Protein AF-A0A558G7K1-F1 (afdb_monomer_lite)

Foldseek 3Di:
DDDVVCVVVVDDDDDDDDPPDDDDCPPPDPDPPDPPDPPVVVVVVVVVVVVVCVVVVVVCCCVVPVDDPPPDD

Organism: Haloferax volcanii (NCBI:txid2246)

Secondary structure (DSSP, 8-state):
---GGGGGGT-------STTS-----------------HHHHHHHHHHHHHHHHHHHHHHHHHHHS-------

Structure (mmCIF, N/CA/C/O backbone):
data_AF-A0A558G7K1-F1
#
_entry.id   AF-A0A558G7K1-F1
#
loop_
_atom_site.group_PDB
_atom_site.id
_atom_site.type_symbol
_atom_site.label_atom_id
_atom_site.label_alt_id
_atom_site.label_comp_id
_atom_site.label_asym_id
_atom_site.label_entity_id
_atom_site.label_seq_id
_atom_site.pd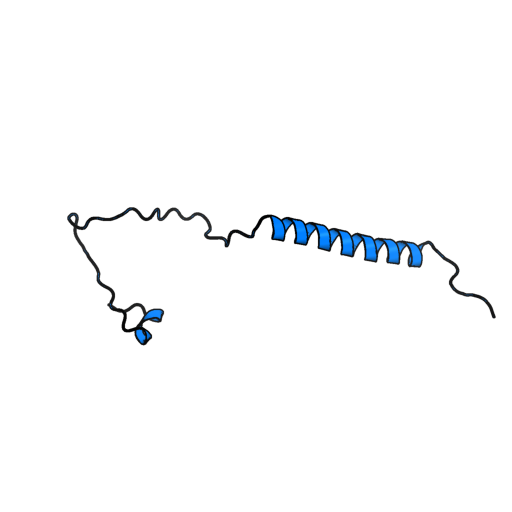bx_PDB_ins_code
_atom_site.Cartn_x
_atom_site.Cartn_y
_atom_site.Cartn_z
_atom_site.occupancy
_atom_site.B_iso_or_equiv
_atom_site.auth_seq_id
_atom_site.auth_comp_id
_atom_site.auth_asym_id
_atom_site.auth_atom_id
_atom_site.pdbx_PDB_model_num
ATOM 1 N N . TYR A 1 1 ? 20.316 -23.569 -36.008 1.00 70.44 1 TYR A N 1
ATOM 2 C CA . TYR A 1 1 ? 20.030 -23.977 -34.615 1.00 70.44 1 TYR A CA 1
ATOM 3 C C . TYR A 1 1 ? 18.699 -23.341 -34.245 1.00 70.44 1 TYR A C 1
ATOM 5 O O . TYR A 1 1 ? 18.502 -22.191 -34.616 1.00 70.44 1 TYR A O 1
ATOM 13 N N . HIS A 1 2 ? 17.770 -24.048 -33.605 1.00 75.50 2 HIS A N 1
ATOM 14 C CA . HIS A 1 2 ? 16.464 -23.477 -33.250 1.00 75.50 2 HIS A CA 1
ATOM 15 C C . HIS A 1 2 ? 16.336 -23.366 -31.736 1.00 75.50 2 HIS A C 1
ATOM 17 O O . HIS A 1 2 ? 16.752 -24.264 -31.004 1.00 75.50 2 HIS A O 1
ATOM 23 N N . CYS A 1 3 ? 15.754 -22.266 -31.268 1.00 78.00 3 CYS A N 1
ATOM 24 C CA . CYS A 1 3 ? 15.297 -22.176 -29.891 1.00 78.00 3 CYS A CA 1
ATOM 25 C C . CYS A 1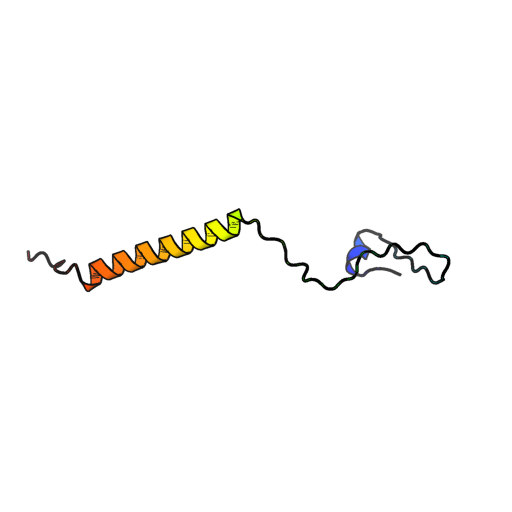 3 ? 13.932 -22.865 -29.828 1.00 78.00 3 CYS A C 1
ATOM 27 O O . CYS A 1 3 ? 12.988 -22.363 -30.431 1.00 78.00 3 CYS A O 1
ATOM 29 N N . VAL A 1 4 ? 13.832 -23.980 -29.096 1.00 81.69 4 VAL A N 1
ATOM 30 C CA . VAL A 1 4 ? 12.600 -24.780 -28.919 1.00 81.69 4 VAL A CA 1
ATOM 31 C C . VAL A 1 4 ? 11.327 -23.935 -28.710 1.00 81.69 4 VAL A C 1
ATOM 33 O O . VAL A 1 4 ? 10.337 -24.198 -29.384 1.00 81.69 4 VAL A O 1
ATOM 36 N N . PRO A 1 5 ? 11.304 -22.877 -27.871 1.00 82.38 5 PRO A N 1
ATOM 37 C CA . PRO A 1 5 ? 10.081 -22.087 -27.693 1.00 82.38 5 PRO A CA 1
ATOM 38 C C . PRO A 1 5 ? 9.694 -21.207 -28.897 1.00 82.38 5 PRO A C 1
ATOM 40 O O . PRO A 1 5 ? 8.585 -20.684 -28.927 1.00 82.38 5 PRO A O 1
ATOM 43 N N . HIS A 1 6 ? 10.579 -20.999 -29.876 1.00 80.25 6 HIS A N 1
ATOM 44 C CA . HIS A 1 6 ? 10.377 -20.070 -30.998 1.00 80.25 6 HIS A CA 1
ATOM 45 C C . HIS A 1 6 ? 10.210 -20.771 -32.354 1.00 80.25 6 HIS A C 1
ATOM 47 O O . HIS A 1 6 ? 10.108 -20.103 -33.384 1.00 80.25 6 HIS A O 1
ATOM 53 N N . GLU A 1 7 ? 10.165 -22.103 -32.372 1.00 80.75 7 GLU A N 1
ATOM 54 C CA . GLU A 1 7 ? 10.036 -22.890 -33.602 1.00 80.75 7 GLU A CA 1
ATOM 55 C C . GLU A 1 7 ? 8.734 -22.576 -34.354 1.00 80.75 7 GLU A C 1
ATOM 57 O O . GLU A 1 7 ? 8.755 -22.343 -35.560 1.00 80.75 7 GLU A O 1
ATOM 62 N N . ALA A 1 8 ? 7.620 -22.434 -33.629 1.00 83.44 8 ALA A N 1
ATOM 63 C CA . ALA A 1 8 ? 6.320 -22.066 -34.198 1.00 83.44 8 ALA A CA 1
ATOM 64 C C . ALA A 1 8 ? 6.298 -20.667 -34.847 1.00 83.44 8 ALA A C 1
ATOM 66 O O . ALA A 1 8 ? 5.428 -20.377 -35.663 1.00 83.44 8 ALA A O 1
ATOM 67 N N . LEU A 1 9 ? 7.255 -19.801 -34.498 1.00 85.12 9 LEU A N 1
ATOM 68 C CA . LEU A 1 9 ? 7.411 -18.460 -35.068 1.00 85.12 9 LEU A CA 1
ATOM 69 C C . LEU A 1 9 ? 8.348 -18.459 -36.291 1.00 85.12 9 LEU A C 1
ATOM 71 O O . LEU A 1 9 ? 8.645 -17.394 -36.829 1.00 85.12 9 LEU A O 1
ATOM 75 N N . GLY A 1 10 ? 8.853 -19.626 -36.711 1.00 81.62 10 GLY A N 1
ATOM 76 C CA . GLY A 1 10 ? 9.777 -19.7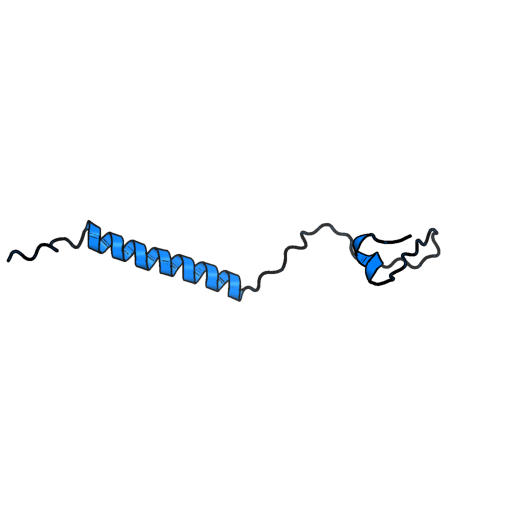59 -37.839 1.00 81.62 10 GLY A CA 1
ATOM 77 C C . GLY A 1 10 ? 11.154 -19.136 -37.591 1.00 81.62 10 GLY A C 1
ATOM 78 O O . GLY A 1 10 ? 11.888 -18.864 -38.540 1.00 81.62 10 GLY A O 1
ATOM 79 N N . MET A 1 11 ? 11.517 -18.879 -36.330 1.00 77.50 11 MET A N 1
ATOM 80 C CA . MET A 1 11 ? 12.768 -18.202 -35.995 1.00 77.50 11 MET A CA 1
ATOM 81 C C . MET A 1 11 ? 13.978 -19.140 -36.103 1.00 77.50 11 MET A C 1
ATOM 83 O O . MET A 1 11 ? 13.996 -20.256 -35.574 1.00 77.50 11 MET A O 1
ATOM 87 N N . LEU A 1 12 ? 15.027 -18.640 -36.755 1.00 79.50 12 LEU A N 1
ATOM 88 C CA . LEU A 1 12 ? 16.299 -19.325 -36.960 1.00 79.50 12 LEU A CA 1
ATOM 89 C C . LEU A 1 12 ? 17.375 -18.671 -36.088 1.00 79.50 12 LEU A C 1
ATOM 91 O O . LEU A 1 12 ? 17.608 -17.468 -36.176 1.00 79.50 12 LEU A O 1
ATOM 95 N N . GLY A 1 13 ? 18.041 -19.462 -35.249 1.00 76.56 13 GLY A N 1
ATOM 96 C CA . GLY A 1 13 ? 19.193 -19.021 -34.468 1.00 76.56 13 GLY A CA 1
ATOM 97 C C . GLY A 1 13 ? 20.496 -19.172 -35.253 1.00 76.56 13 GLY A C 1
ATOM 98 O O . GLY A 1 13 ? 20.759 -20.233 -35.835 1.00 76.56 13 GLY A O 1
ATOM 99 N N . ALA A 1 14 ? 21.324 -18.127 -35.221 1.00 75.00 14 ALA A N 1
ATOM 100 C CA . ALA A 1 14 ? 22.684 -18.113 -35.753 1.00 75.00 14 ALA A CA 1
ATOM 101 C C . ALA A 1 14 ? 23.704 -18.077 -34.603 1.00 75.00 14 ALA A C 1
ATOM 103 O O . ALA A 1 14 ? 23.471 -17.435 -33.581 1.00 75.00 14 ALA A O 1
ATOM 104 N N . VAL A 1 15 ? 24.833 -18.767 -34.775 1.00 77.44 15 VAL A N 1
ATOM 105 C CA . VAL A 1 15 ? 25.955 -18.765 -33.825 1.00 77.44 15 VAL A CA 1
ATOM 106 C C . VAL A 1 15 ? 27.151 -18.151 -34.536 1.00 77.44 15 VAL A C 1
ATOM 108 O O . VAL A 1 15 ? 27.572 -18.657 -35.573 1.00 77.44 15 VAL A O 1
ATOM 111 N N . ALA A 1 16 ? 27.682 -17.060 -33.992 1.00 77.19 16 ALA A N 1
ATOM 112 C CA . ALA A 1 16 ? 28.883 -16.412 -34.498 1.00 77.19 16 ALA A CA 1
ATOM 113 C C . ALA A 1 16 ? 30.048 -16.720 -33.547 1.00 77.19 16 ALA A C 1
ATOM 115 O O . ALA A 1 16 ? 29.950 -16.466 -32.347 1.00 77.19 16 ALA A O 1
ATOM 116 N N . VAL A 1 17 ? 31.125 -17.303 -34.076 1.00 78.19 17 VAL A N 1
ATOM 117 C CA . VAL A 1 17 ? 32.319 -17.693 -33.312 1.00 78.19 17 VAL A CA 1
ATOM 118 C C . VAL A 1 17 ? 33.529 -17.013 -33.941 1.00 78.19 17 VAL A C 1
ATOM 120 O O . VAL A 1 17 ? 33.804 -17.224 -35.118 1.00 78.19 17 VAL A O 1
ATOM 123 N N . GLY A 1 18 ? 34.239 -16.194 -33.168 1.00 78.44 18 GLY A N 1
ATOM 124 C CA . GLY A 1 18 ? 35.415 -15.452 -33.627 1.00 78.44 18 GLY A CA 1
ATOM 125 C C . GLY A 1 18 ? 35.582 -14.126 -32.885 1.00 78.44 18 GLY A C 1
ATOM 126 O O . GLY A 1 18 ? 34.630 -13.624 -32.292 1.00 78.44 18 GLY A O 1
ATOM 127 N N . GLY A 1 19 ? 36.796 -13.570 -32.905 1.00 74.06 19 GLY A N 1
ATOM 128 C CA . GLY A 1 19 ? 37.106 -12.279 -32.272 1.00 74.06 19 GLY A CA 1
ATOM 129 C C . GLY A 1 19 ? 36.632 -11.063 -33.073 1.00 74.06 19 GLY A C 1
ATOM 130 O O . GLY A 1 19 ? 36.510 -9.977 -32.521 1.00 74.06 19 GLY A O 1
ATOM 131 N N . ASP A 1 20 ? 36.322 -11.257 -34.355 1.00 76.38 20 ASP A N 1
ATOM 132 C CA . ASP A 1 20 ? 35.926 -10.197 -35.291 1.00 76.38 20 ASP A CA 1
ATOM 133 C C . ASP A 1 20 ? 34.418 -9.898 -35.260 1.00 76.38 20 ASP A C 1
ATOM 135 O O . ASP A 1 20 ? 33.921 -9.044 -35.995 1.00 76.38 20 ASP A O 1
ATOM 139 N N . VAL A 1 21 ? 33.666 -10.614 -34.420 1.00 72.56 21 VAL A N 1
ATOM 140 C CA . VAL A 1 21 ? 32.230 -10.400 -34.255 1.00 72.56 21 VAL A CA 1
ATOM 141 C C . VAL A 1 21 ? 32.031 -9.254 -33.261 1.00 72.56 21 VAL A C 1
ATOM 143 O O . VAL A 1 21 ? 32.438 -9.390 -32.103 1.00 72.56 21 VAL A O 1
ATOM 146 N N . PRO A 1 22 ? 31.397 -8.134 -33.656 1.00 68.44 22 PRO A N 1
ATOM 147 C CA . PRO A 1 22 ? 31.116 -7.044 -32.733 1.00 68.44 22 PRO A CA 1
ATOM 148 C C . PRO A 1 22 ? 30.147 -7.542 -31.659 1.00 68.44 22 PRO A C 1
ATOM 150 O O . PRO A 1 22 ? 28.955 -7.735 -31.901 1.00 68.44 22 PRO A O 1
ATOM 153 N N . THR A 1 23 ? 30.674 -7.781 -30.461 1.00 69.06 23 THR A N 1
ATOM 154 C CA . THR A 1 23 ? 29.882 -8.170 -29.299 1.00 69.06 23 THR A CA 1
ATOM 155 C C . THR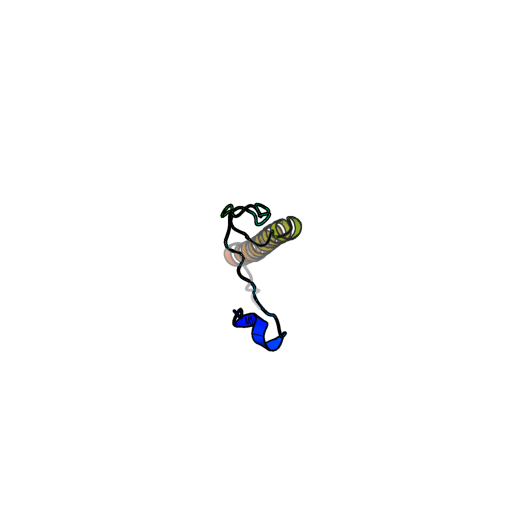 A 1 23 ? 29.512 -6.916 -28.528 1.00 69.06 23 THR A C 1
ATOM 157 O O . THR A 1 23 ? 30.359 -6.163 -28.051 1.00 69.06 23 THR A O 1
ATOM 160 N N . VAL A 1 24 ? 28.214 -6.661 -28.414 1.00 64.62 24 VAL A N 1
ATOM 161 C CA . VAL A 1 24 ? 27.713 -5.698 -27.437 1.00 64.62 24 VAL A CA 1
ATOM 162 C C . VAL A 1 24 ? 27.681 -6.418 -26.101 1.00 64.62 24 VAL A C 1
ATOM 164 O O . VAL A 1 24 ? 27.030 -7.454 -25.971 1.00 64.62 24 VAL A O 1
ATOM 167 N N . SER A 1 25 ? 28.377 -5.874 -25.103 1.00 55.44 25 SER A N 1
ATOM 168 C CA . SER A 1 25 ? 28.199 -6.298 -23.716 1.00 55.44 25 SER A CA 1
ATOM 169 C C . SER A 1 25 ? 26.790 -5.894 -23.283 1.00 55.44 25 SER A C 1
ATOM 171 O O . SER A 1 25 ? 26.564 -4.814 -22.740 1.00 55.44 25 SER A O 1
ATOM 173 N N . THR A 1 26 ? 25.799 -6.733 -23.583 1.00 60.72 26 THR A N 1
ATOM 174 C CA . THR A 1 26 ? 24.495 -6.658 -22.933 1.00 60.72 26 THR A CA 1
ATOM 175 C C . THR A 1 26 ? 24.764 -7.101 -21.513 1.00 60.72 26 THR A C 1
ATOM 177 O O . THR A 1 26 ? 24.861 -8.303 -21.292 1.00 60.72 26 THR A O 1
ATOM 180 N N . GLY A 1 27 ? 25.029 -6.149 -20.614 1.00 46.00 27 GLY A N 1
ATOM 181 C CA . GLY A 1 27 ? 25.493 -6.385 -19.250 1.00 46.00 27 GLY A CA 1
ATOM 182 C C . GLY A 1 27 ? 24.829 -7.602 -18.617 1.00 46.00 27 GLY A C 1
ATOM 183 O O . GLY A 1 27 ? 23.772 -7.499 -18.004 1.00 46.00 27 GLY A O 1
ATOM 184 N N . GLY A 1 28 ? 25.468 -8.762 -18.772 1.00 48.88 28 GLY A N 1
ATOM 185 C CA . GLY A 1 28 ? 25.082 -10.030 -18.177 1.00 48.88 28 GLY A CA 1
ATOM 186 C C . GLY A 1 28 ? 25.555 -10.031 -16.737 1.00 48.88 28 GLY A C 1
ATOM 187 O O . GLY A 1 28 ? 26.294 -10.912 -16.317 1.00 48.88 28 GLY A O 1
ATOM 188 N N . GLY A 1 29 ? 25.214 -8.974 -16.004 1.00 44.97 29 GLY A N 1
ATOM 189 C CA . GLY A 1 29 ? 25.365 -8.913 -14.568 1.00 44.97 29 GLY A CA 1
ATOM 190 C C . GLY A 1 29 ? 24.102 -9.508 -13.979 1.00 44.97 29 GLY A C 1
ATOM 191 O O . GLY A 1 29 ? 23.030 -8.926 -14.125 1.00 44.97 29 GLY A O 1
ATOM 192 N N . GLY A 1 30 ? 24.224 -10.672 -13.345 1.00 48.78 30 GLY A N 1
ATOM 193 C CA . GLY A 1 30 ? 23.165 -11.326 -12.583 1.00 48.78 30 GLY A CA 1
ATOM 194 C C . GLY A 1 30 ? 22.695 -10.488 -11.391 1.00 48.78 30 GLY A C 1
ATOM 195 O O . GLY A 1 30 ? 22.943 -10.835 -10.242 1.00 48.78 30 GLY A O 1
ATOM 196 N N . GLY A 1 31 ? 22.012 -9.380 -11.658 1.00 54.94 31 GLY A N 1
ATOM 197 C CA . GLY A 1 31 ? 21.121 -8.713 -10.720 1.00 54.94 31 GLY A CA 1
ATOM 198 C C . GLY A 1 31 ? 19.731 -9.311 -10.896 1.00 54.94 31 GLY A C 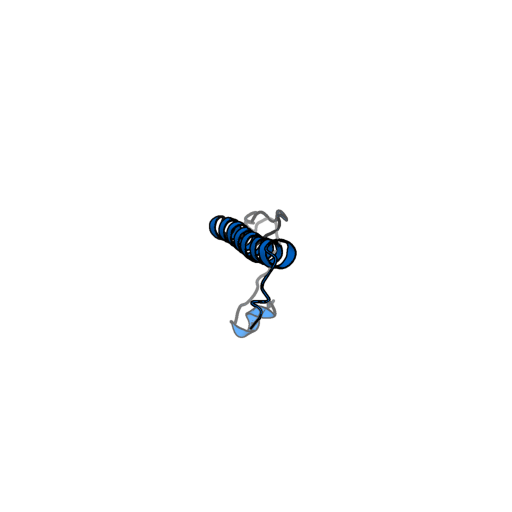1
ATOM 199 O O . GLY A 1 31 ? 19.354 -9.633 -12.026 1.00 54.94 31 GLY A O 1
ATOM 200 N N . PRO A 1 32 ? 18.961 -9.523 -9.819 1.00 49.28 32 PRO A N 1
ATOM 201 C CA . PRO A 1 32 ? 17.700 -10.214 -9.946 1.00 49.28 32 PRO A CA 1
ATOM 202 C C . PRO A 1 32 ? 16.800 -9.353 -10.831 1.00 49.28 32 PRO A C 1
ATOM 204 O O . PRO A 1 32 ? 16.424 -8.244 -10.454 1.00 49.28 32 PRO A O 1
ATOM 207 N N . SER A 1 33 ? 16.470 -9.876 -12.012 1.00 55.50 33 SER A N 1
ATOM 208 C CA . SER A 1 33 ? 15.395 -9.388 -12.872 1.00 55.50 33 SER A CA 1
ATOM 209 C C . SER A 1 33 ? 14.071 -9.640 -12.146 1.00 55.50 33 SER A C 1
ATOM 211 O O . SER A 1 33 ? 13.265 -10.488 -12.522 1.00 55.50 33 SER A O 1
ATOM 213 N N . ARG A 1 34 ? 13.896 -8.999 -10.986 1.00 61.31 34 ARG A N 1
ATOM 214 C CA . ARG A 1 34 ? 12.619 -8.971 -10.294 1.00 61.31 34 ARG A CA 1
ATOM 215 C C . ARG A 1 34 ? 11.792 -7.953 -11.057 1.00 61.31 34 ARG A C 1
ATOM 217 O O . ARG A 1 34 ? 12.277 -6.833 -11.245 1.00 61.31 34 ARG A O 1
ATOM 224 N N . PRO A 1 35 ? 10.571 -8.305 -11.474 1.00 70.38 35 PRO A N 1
ATOM 225 C CA . PRO A 1 35 ? 9.613 -7.314 -11.929 1.00 70.38 35 PRO A CA 1
ATOM 226 C C . PRO A 1 35 ? 9.606 -6.147 -10.935 1.00 70.38 35 PRO A C 1
ATOM 228 O O . PRO A 1 35 ? 9.385 -6.352 -9.737 1.00 70.38 35 PRO A O 1
ATOM 231 N N . GLN A 1 36 ? 9.943 -4.940 -11.398 1.00 74.88 36 GLN A N 1
ATOM 232 C CA . GLN A 1 36 ? 9.894 -3.764 -10.539 1.00 74.88 36 GLN A CA 1
ATOM 233 C C . GLN A 1 36 ? 8.426 -3.470 -10.250 1.00 74.88 36 GLN A C 1
ATOM 235 O O . GLN A 1 36 ? 7.689 -2.990 -11.107 1.00 74.88 36 GLN A O 1
ATOM 240 N N . VAL A 1 37 ? 7.989 -3.817 -9.041 1.00 79.00 37 VAL A N 1
ATOM 241 C CA . VAL A 1 37 ? 6.647 -3.489 -8.569 1.00 79.00 37 VAL A CA 1
ATOM 242 C C . VAL A 1 37 ? 6.575 -1.968 -8.385 1.00 79.00 37 VAL A C 1
ATOM 244 O O . VAL A 1 37 ? 7.409 -1.440 -7.639 1.00 79.00 37 VAL A O 1
ATOM 247 N N . PRO A 1 38 ? 5.607 -1.271 -9.017 1.00 84.50 38 PRO A N 1
ATOM 248 C CA . PRO A 1 38 ? 5.422 0.167 -8.845 1.00 84.50 38 PRO A CA 1
ATOM 249 C C . PRO A 1 38 ? 5.301 0.546 -7.368 1.00 84.50 38 PRO A C 1
ATOM 251 O O . PRO A 1 38 ? 4.650 -0.161 -6.593 1.00 84.50 38 PRO A O 1
ATOM 254 N N . ASP A 1 39 ? 5.877 1.679 -6.967 1.00 84.19 39 ASP A N 1
ATOM 255 C CA . ASP A 1 39 ? 5.872 2.094 -5.557 1.00 84.19 39 ASP A CA 1
ATOM 256 C C . ASP A 1 39 ? 4.456 2.331 -5.015 1.00 84.19 39 ASP A C 1
ATOM 258 O O . ASP A 1 39 ? 4.179 2.024 -3.854 1.00 84.19 39 ASP A O 1
ATOM 262 N N . SER A 1 40 ? 3.522 2.742 -5.877 1.00 86.88 40 SER A N 1
ATOM 263 C CA . SER A 1 40 ? 2.093 2.831 -5.556 1.00 86.88 40 SER A CA 1
ATOM 264 C C . SER A 1 40 ? 1.485 1.480 -5.163 1.00 86.88 40 SER A C 1
ATOM 266 O O . SER A 1 40 ? 0.639 1.422 -4.281 1.00 86.88 40 SER A O 1
ATOM 268 N N . ALA A 1 41 ? 1.913 0.371 -5.773 1.00 88.00 41 ALA A N 1
ATOM 269 C CA . ALA A 1 41 ? 1.394 -0.951 -5.418 1.00 88.00 41 ALA A CA 1
ATOM 270 C C . ALA A 1 41 ? 1.911 -1.411 -4.045 1.00 88.00 41 ALA A C 1
ATOM 272 O O . ALA A 1 41 ? 1.169 -2.027 -3.279 1.00 88.00 41 ALA A O 1
ATOM 273 N N . LYS A 1 42 ? 3.155 -1.056 -3.691 1.00 87.06 42 LYS A N 1
ATOM 274 C CA . LYS A 1 42 ? 3.705 -1.328 -2.353 1.00 87.06 42 LYS A CA 1
ATOM 275 C C . LYS A 1 42 ? 2.952 -0.548 -1.276 1.00 87.06 42 LYS A C 1
ATOM 277 O O . LYS A 1 42 ? 2.567 -1.133 -0.266 1.00 87.06 42 LYS A O 1
ATOM 282 N N . SER A 1 43 ? 2.715 0.748 -1.491 1.00 92.38 43 SER A N 1
ATOM 283 C CA . SER A 1 43 ? 2.007 1.584 -0.514 1.00 92.38 43 SER A CA 1
ATOM 284 C C . SER A 1 43 ? 0.546 1.164 -0.345 1.00 92.38 43 SER A C 1
ATOM 286 O O . SER A 1 43 ? 0.073 1.078 0.788 1.00 92.38 43 SER A O 1
ATOM 288 N N . LEU A 1 44 ? -0.143 0.808 -1.435 1.00 93.31 44 LEU A N 1
ATOM 289 C CA . LEU A 1 44 ? -1.498 0.252 -1.382 1.00 93.31 44 LEU A CA 1
ATOM 290 C C . LEU A 1 44 ? -1.549 -1.067 -0.597 1.00 93.31 44 LEU A C 1
ATOM 292 O O . LEU A 1 44 ? -2.452 -1.252 0.219 1.00 93.31 44 LEU A O 1
ATOM 296 N N . GLY A 1 45 ? -0.575 -1.962 -0.787 1.00 93.88 45 GLY A N 1
ATOM 297 C CA . GLY A 1 45 ? -0.485 -3.218 -0.032 1.00 93.88 45 GLY A CA 1
ATOM 298 C C . GLY A 1 45 ? -0.320 -3.002 1.477 1.00 93.88 45 GLY A C 1
ATOM 299 O O . GLY A 1 45 ? -0.995 -3.644 2.284 1.00 93.88 45 GLY A O 1
ATOM 300 N N . VAL A 1 46 ? 0.527 -2.048 1.873 1.00 95.00 46 VAL A N 1
ATOM 301 C CA . VAL A 1 46 ? 0.714 -1.691 3.290 1.00 95.00 46 VAL A CA 1
ATOM 302 C C . VAL A 1 46 ? -0.554 -1.057 3.868 1.00 95.00 46 VAL A C 1
ATOM 304 O O . VAL A 1 46 ? -1.008 -1.462 4.939 1.00 95.00 46 VAL A O 1
ATOM 307 N N . ALA A 1 47 ? -1.159 -0.109 3.150 1.00 95.00 47 ALA A N 1
ATOM 308 C CA . ALA A 1 47 ? -2.363 0.584 3.601 1.00 95.00 47 ALA A CA 1
ATOM 309 C C . ALA A 1 47 ? -3.550 -0.374 3.788 1.00 95.00 47 ALA A C 1
ATOM 311 O O . ALA A 1 47 ? -4.246 -0.314 4.801 1.00 95.00 47 ALA A O 1
ATOM 312 N N . THR A 1 48 ? -3.760 -1.292 2.841 1.00 95.38 48 THR A N 1
ATOM 313 C CA . THR A 1 48 ? -4.846 -2.285 2.909 1.00 95.38 48 THR A CA 1
ATOM 314 C C . THR A 1 48 ? -4.646 -3.285 4.043 1.00 95.38 48 THR A C 1
ATOM 316 O O . THR A 1 48 ? -5.597 -3.577 4.768 1.00 95.38 48 THR A O 1
ATOM 319 N N . THR A 1 49 ? -3.414 -3.751 4.260 1.00 96.44 49 THR A N 1
ATOM 320 C CA . THR A 1 49 ? -3.090 -4.637 5.388 1.00 96.44 49 THR A CA 1
ATOM 321 C C . THR A 1 49 ? -3.366 -3.946 6.723 1.00 96.44 49 THR A C 1
ATOM 323 O O . THR A 1 49 ? -4.012 -4.523 7.597 1.00 96.44 49 THR A O 1
ATOM 326 N N . PHE A 1 50 ? -2.943 -2.688 6.867 1.00 97.25 50 PHE A N 1
ATOM 327 C CA . PHE A 1 50 ? -3.214 -1.903 8.069 1.00 97.25 50 PHE A CA 1
ATOM 328 C C . PHE A 1 50 ? -4.718 -1.704 8.294 1.00 97.25 50 PHE A C 1
ATOM 330 O O . PHE A 1 50 ? -5.199 -1.917 9.403 1.00 97.25 50 PHE A O 1
ATOM 337 N N . ALA A 1 51 ? -5.473 -1.363 7.247 1.00 97.50 51 ALA A N 1
ATOM 338 C CA . ALA A 1 51 ? -6.921 -1.190 7.338 1.00 97.50 51 ALA A CA 1
ATOM 339 C C . ALA A 1 51 ? -7.638 -2.485 7.762 1.00 97.50 51 ALA A C 1
ATOM 341 O O . ALA A 1 51 ? -8.503 -2.453 8.637 1.00 97.50 51 ALA A O 1
ATOM 342 N N . MET A 1 52 ? -7.252 -3.635 7.200 1.00 97.88 52 MET A N 1
ATOM 343 C CA . MET A 1 52 ? -7.790 -4.946 7.590 1.00 97.88 52 MET A CA 1
ATOM 344 C C . MET A 1 52 ? -7.485 -5.276 9.057 1.00 97.88 52 MET A C 1
ATOM 346 O O . MET A 1 52 ? -8.370 -5.699 9.795 1.00 97.88 52 MET A O 1
ATOM 350 N N . ILE A 1 53 ? -6.255 -5.035 9.517 1.00 97.62 53 ILE A N 1
ATOM 351 C CA . ILE A 1 53 ? -5.880 -5.277 10.919 1.00 97.62 53 ILE A CA 1
ATOM 352 C C . ILE A 1 53 ? -6.625 -4.325 11.855 1.00 97.62 53 ILE A C 1
ATOM 354 O O . ILE A 1 53 ? -7.117 -4.757 12.893 1.00 97.62 53 ILE A O 1
ATOM 358 N N . ALA A 1 54 ? -6.736 -3.045 11.499 1.00 97.25 54 ALA A N 1
ATOM 359 C CA . ALA A 1 54 ? -7.428 -2.054 12.313 1.00 97.25 54 ALA A CA 1
ATOM 360 C C . ALA A 1 54 ? -8.923 -2.376 12.444 1.00 97.25 54 ALA A C 1
ATOM 362 O O . ALA A 1 54 ? -9.467 -2.332 13.544 1.00 97.25 54 ALA A O 1
ATOM 363 N N . THR A 1 55 ? -9.575 -2.749 11.340 1.00 96.06 55 THR A N 1
ATOM 364 C CA . THR A 1 55 ? -11.000 -3.116 11.336 1.00 96.06 55 THR A CA 1
ATOM 365 C C . THR A 1 55 ? -11.257 -4.385 12.143 1.00 96.06 55 THR A C 1
ATOM 367 O O . THR A 1 55 ? -12.101 -4.372 13.038 1.00 96.06 55 THR A O 1
ATOM 370 N N . LEU A 1 56 ? -10.497 -5.456 11.898 1.00 95.62 56 LEU A N 1
ATOM 371 C CA . LEU A 1 56 ? -10.638 -6.713 12.638 1.00 95.62 56 LEU A CA 1
ATOM 372 C C . LEU A 1 56 ? -10.243 -6.568 14.114 1.00 95.62 56 LEU A C 1
ATOM 374 O O . LEU A 1 56 ? -10.913 -7.115 14.986 1.00 95.62 56 LEU A O 1
ATOM 378 N N . GLY A 1 57 ? -9.187 -5.812 14.408 1.00 96.12 57 GLY A N 1
ATOM 379 C CA . GLY A 1 57 ? -8.719 -5.555 15.767 1.00 96.12 57 GLY A CA 1
ATOM 380 C C . GLY A 1 57 ? -9.717 -4.739 16.582 1.00 96.12 57 GLY A C 1
ATOM 381 O O . GLY A 1 5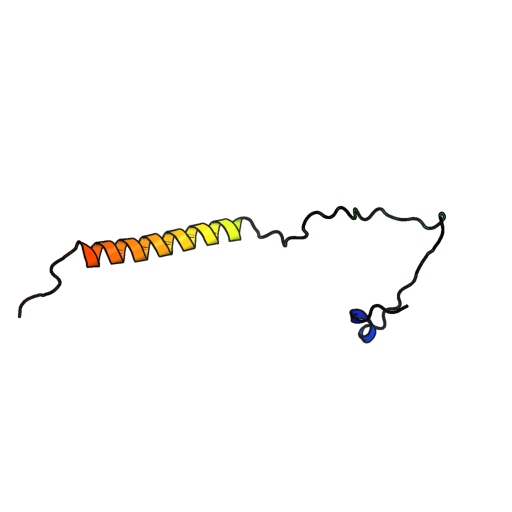7 ? -9.989 -5.084 17.730 1.00 96.12 57 GLY A O 1
ATOM 382 N N . LEU A 1 58 ? -10.317 -3.705 15.986 1.00 94.00 58 LEU A N 1
ATOM 383 C CA . LEU A 1 58 ? -11.369 -2.923 16.631 1.00 94.00 58 LEU A CA 1
ATOM 384 C C . LEU A 1 58 ? -12.645 -3.753 16.831 1.00 94.00 58 LEU A C 1
ATOM 386 O O . LEU A 1 58 ? -13.244 -3.700 17.903 1.00 94.00 58 LEU A O 1
ATOM 390 N N . ALA A 1 59 ? -13.031 -4.565 15.842 1.00 94.12 59 ALA A N 1
ATOM 391 C CA . ALA A 1 59 ? -14.153 -5.490 15.978 1.00 94.12 59 ALA A CA 1
ATOM 392 C C . ALA A 1 59 ? -13.919 -6.492 17.121 1.00 94.12 59 ALA A C 1
ATOM 394 O O . ALA A 1 59 ? -14.792 -6.678 17.967 1.00 94.12 59 ALA A O 1
ATOM 395 N N . TYR A 1 60 ? -12.726 -7.089 17.195 1.00 93.12 60 TYR A N 1
ATOM 396 C CA . TYR A 1 60 ? -12.339 -7.954 18.309 1.00 93.12 60 TYR A CA 1
ATOM 397 C C . TYR A 1 60 ? -12.363 -7.208 19.641 1.00 93.12 60 TYR A C 1
ATOM 399 O O . TYR A 1 60 ? -12.855 -7.748 20.625 1.00 93.12 60 TYR A O 1
ATOM 407 N N . PHE A 1 61 ? -11.873 -5.970 19.684 1.00 91.94 61 PHE A N 1
ATOM 408 C CA . PHE A 1 61 ? -11.890 -5.157 20.893 1.00 91.94 61 PHE A CA 1
ATOM 409 C C . PHE A 1 61 ? -13.317 -4.929 21.406 1.00 91.94 61 PHE A C 1
ATOM 411 O O . PHE A 1 61 ? -13.574 -5.164 22.585 1.00 91.94 61 PHE A O 1
ATOM 418 N N . PHE A 1 62 ? -14.256 -4.558 20.531 1.00 88.62 62 PHE A N 1
ATOM 419 C CA . PHE A 1 62 ? -15.663 -4.411 20.909 1.00 88.62 62 PHE A CA 1
ATOM 420 C C . PHE A 1 62 ? -16.285 -5.737 21.349 1.00 88.62 62 PHE A C 1
ATOM 422 O O . PHE A 1 62 ? -16.876 -5.797 22.419 1.00 88.62 62 PHE A O 1
ATOM 429 N N . MET A 1 63 ? -16.070 -6.827 20.611 1.00 87.94 63 MET A N 1
ATOM 430 C CA . MET A 1 63 ? -16.588 -8.141 21.011 1.00 87.94 63 MET A CA 1
ATOM 431 C C . MET A 1 63 ? -16.005 -8.632 22.342 1.00 87.94 63 MET A C 1
ATOM 433 O O . MET A 1 63 ? -16.701 -9.264 23.132 1.00 87.94 63 MET A O 1
ATOM 437 N N . LYS A 1 64 ? -14.718 -8.375 22.597 1.00 88.69 64 LYS A N 1
ATOM 438 C CA . LYS A 1 64 ? -14.016 -8.891 23.776 1.00 88.69 64 LYS A CA 1
ATOM 439 C C . LYS A 1 64 ? -14.220 -8.031 25.022 1.00 88.69 64 LYS A C 1
ATOM 441 O O . LYS A 1 64 ? -14.226 -8.582 26.123 1.00 88.69 64 LYS A O 1
ATOM 446 N N . TYR A 1 65 ? -14.325 -6.715 24.859 1.00 87.75 65 TYR A N 1
ATOM 447 C CA . TYR A 1 65 ? -14.308 -5.751 25.963 1.00 87.75 65 TYR A CA 1
ATOM 448 C C . TYR A 1 65 ? -15.486 -4.766 25.960 1.00 87.75 65 TYR A C 1
ATOM 450 O O . TYR A 1 65 ? -15.714 -4.118 26.975 1.00 87.75 65 TYR A O 1
ATOM 458 N N . GLY A 1 66 ? -16.247 -4.649 24.872 1.00 80.69 66 GLY A N 1
ATOM 459 C CA . GLY A 1 66 ? -17.422 -3.772 24.753 1.00 80.69 66 GLY A CA 1
ATOM 460 C C . GLY A 1 66 ? -18.720 -4.404 25.261 1.00 80.69 66 GLY A C 1
ATOM 461 O O . GLY A 1 66 ? -19.761 -4.168 24.666 1.00 80.69 66 GLY A O 1
ATOM 462 N N . GLY A 1 67 ? -18.621 -5.245 26.297 1.00 74.12 67 GLY A N 1
ATOM 463 C CA . GLY A 1 67 ? -19.645 -6.187 26.753 1.00 74.12 67 GLY A CA 1
ATOM 464 C C . GLY A 1 67 ? -21.039 -5.620 27.048 1.00 74.12 67 GLY A C 1
ATOM 465 O O . GLY A 1 67 ? -21.212 -4.423 27.255 1.00 74.12 67 GLY A O 1
ATOM 466 N N . ASP A 1 68 ? -21.977 -6.572 27.134 1.00 66.94 68 ASP A N 1
ATOM 467 C CA . ASP A 1 68 ? -23.442 -6.455 27.267 1.00 66.94 68 ASP A CA 1
ATOM 468 C C . ASP A 1 68 ? -24.212 -6.349 25.929 1.00 66.94 68 ASP A C 1
ATOM 470 O O . ASP A 1 68 ? -24.766 -5.317 25.560 1.00 66.94 68 ASP A O 1
ATOM 474 N N . TYR A 1 69 ? -24.216 -7.454 25.165 1.00 68.38 69 TYR A N 1
ATOM 475 C CA . TYR A 1 69 ? -25.057 -7.635 23.966 1.00 68.38 69 TYR A CA 1
ATOM 476 C C . TYR A 1 69 ? -26.324 -8.471 24.241 1.00 68.38 69 TYR A C 1
ATOM 478 O O . TYR A 1 69 ? -27.121 -8.683 23.328 1.00 68.38 69 TYR A O 1
ATOM 486 N N . ASP A 1 70 ? -26.515 -8.935 25.481 1.00 66.88 70 ASP A N 1
ATOM 487 C CA . ASP A 1 70 ? -27.741 -9.585 25.949 1.00 66.88 70 ASP A CA 1
ATOM 488 C C . ASP A 1 70 ? -28.696 -8.501 26.466 1.00 66.88 70 ASP A C 1
ATOM 490 O O . ASP A 1 70 ? -28.767 -8.210 27.660 1.00 66.88 70 ASP A O 1
ATOM 494 N N . VAL A 1 71 ? -29.453 -7.882 25.557 1.00 65.19 71 VAL A N 1
ATOM 495 C CA . VAL A 1 71 ? -30.670 -7.172 25.965 1.00 65.19 71 VAL A CA 1
ATOM 496 C C . VAL A 1 71 ? -31.666 -8.223 26.456 1.00 65.19 71 VAL A C 1
ATOM 498 O O . VAL A 1 71 ? -32.218 -8.991 25.675 1.00 65.19 71 VAL A O 1
ATOM 501 N N . GLN A 1 72 ? -31.806 -8.313 27.780 1.00 59.81 72 GLN A N 1
ATOM 502 C CA . GLN A 1 72 ? -32.850 -9.083 28.447 1.00 59.81 72 GLN A CA 1
ATOM 503 C C . GLN A 1 72 ? -34.223 -8.563 28.002 1.00 59.81 72 GLN A C 1
ATOM 505 O O . GLN A 1 72 ? -34.619 -7.480 28.425 1.00 59.81 72 GLN A O 1
ATOM 510 N N . ASP A 1 73 ? -34.931 -9.363 27.205 1.00 56.94 73 ASP A N 1
ATOM 511 C CA . ASP A 1 73 ? -36.395 -9.380 27.098 1.00 56.94 73 ASP A CA 1
ATOM 512 C C . ASP A 1 73 ? -36.888 -10.838 27.124 1.00 56.94 73 ASP A C 1
ATOM 514 O O . ASP A 1 73 ? -36.485 -11.631 26.239 1.00 56.94 73 ASP A O 1
#

Radius of gyration: 29.63 Å; chains: 1; bounding box: 74×28×66 Å

pLDDT: mean 78.45, std 14.44, range [44.97, 97.88]

Sequence (73 aa):
YHCVPHEALGMLGAVAVGGDVPTVSTGGGGGPSRPQVPDSAKSLGVATTFAMIATLGLAYFFMKYGGDYDVQD